Protein AF-A0A4Y2VQ48-F1 (afdb_monomer)

Foldseek 3Di:
DPPPPVVPCPVVNVVVVCVVCVCVVPVVPPPVDPPPDPVVVVLVVVCVVCVVVVDHDDSVNVVVVCVVPVPDQDPVNVVVVVVVVVVVVVVVVVVVVVVVVVVVVVVVVVVVVVVVD

Mean predicted aligned error: 17.74 Å

Radius of gyration: 24.64 Å; Cα contacts (8 Å, |Δi|>4): 18; chains: 1; bounding box: 79×26×40 Å

Seco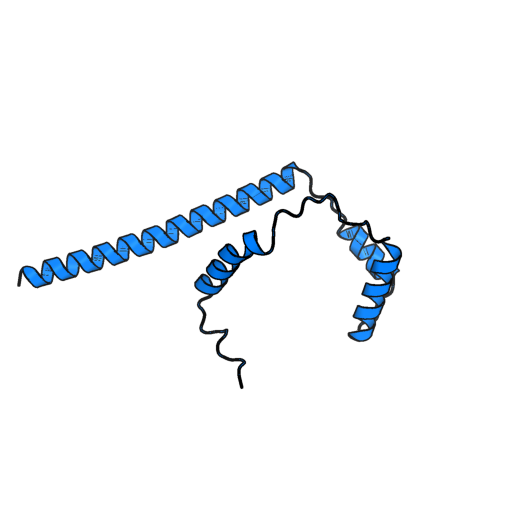ndary structure (DSSP, 8-state):
--TTSSSSS-HHHHHHHHHHHHHHHS----STT-----HHHHHHHHHHHHHHTT----HHHHHHHHHHT-----HHHHHHHHHHHHHHHHHHHHHHHHHHHHHHHHHHHHHHHHTT-

pLDDT: mean 71.17, std 13.52, range [42.19, 92.75]

Sequence (117 aa):
MIENTREGVTKRTLTSVWKKLWPDRVVERDSEGFETVPVEPAVNEIVSLVKIGGLEVDSNDIDELVEEHSQELSTEELAELHCASQQEVVEESLSEKDEEVTAKQQSSDAIREMLKA

Solvent-accessible surface area (backbone atoms only — not comparable to full-atom values): 7069 Å² total; per-residue (Å²): 143,78,88,74,67,75,79,76,51,50,68,66,56,53,51,52,52,47,65,64,46,41,60,76,73,51,54,84,69,68,72,86,71,72,73,79,70,61,66,66,64,54,47,54,50,49,35,50,53,40,44,73,72,73,42,93,64,52,64,65,61,50,52,52,52,49,62,76,64,57,73,75,76,47,75,64,59,52,48,49,52,53,49,52,53,52,50,53,55,50,53,52,54,50,53,56,50,52,54,52,52,53,56,51,50,56,53,52,52,53,54,56,54,63,71,73,105

Structure (mmCIF, N/CA/C/O backbone):
data_AF-A0A4Y2VQ48-F1
#
_entry.id   AF-A0A4Y2VQ48-F1
#
loop_
_atom_site.group_PDB
_atom_site.id
_atom_site.type_symbol
_atom_site.label_atom_id
_atom_site.label_alt_id
_atom_site.label_comp_id
_atom_site.label_asym_id
_atom_site.label_entity_id
_atom_site.label_seq_id
_atom_site.pdbx_PDB_ins_code
_atom_site.Cartn_x
_atom_site.Cartn_y
_atom_site.Cartn_z
_atom_site.occupancy
_atom_site.B_iso_or_equiv
_atom_site.auth_seq_id
_atom_site.auth_comp_id
_atom_site.auth_asym_id
_atom_site.auth_atom_id
_atom_site.pdbx_PDB_model_num
ATOM 1 N N . MET A 1 1 ? -18.091 -15.753 -22.713 1.00 43.59 1 MET A N 1
ATOM 2 C CA . MET A 1 1 ? -19.139 -14.814 -22.254 1.00 43.59 1 MET A CA 1
ATOM 3 C C . MET A 1 1 ? -19.478 -15.135 -20.795 1.00 43.59 1 MET A C 1
ATOM 5 O O . MET A 1 1 ? -20.541 -15.662 -20.516 1.00 43.59 1 MET A O 1
ATOM 9 N N . ILE A 1 2 ? -18.515 -14.929 -19.887 1.00 47.03 2 ILE A N 1
ATOM 10 C CA . ILE A 1 2 ? -18.624 -15.220 -18.435 1.00 47.03 2 ILE A CA 1
ATOM 11 C C . ILE A 1 2 ? -18.406 -13.921 -17.618 1.00 47.03 2 ILE A C 1
ATOM 13 O O . ILE A 1 2 ? -18.458 -13.902 -16.396 1.00 47.03 2 ILE A O 1
ATOM 17 N N . GLU A 1 3 ? -18.204 -12.793 -18.298 1.00 42.19 3 GLU A N 1
ATOM 18 C CA . GLU A 1 3 ? -17.699 -11.537 -17.732 1.00 42.19 3 GLU A CA 1
ATOM 19 C C . GLU A 1 3 ? -18.807 -10.590 -17.239 1.00 42.19 3 GLU A C 1
ATOM 21 O O . GLU A 1 3 ? -18.619 -9.386 -17.164 1.00 42.19 3 GLU A O 1
ATOM 26 N N . ASN A 1 4 ? -19.994 -11.110 -16.923 1.00 44.69 4 ASN A N 1
ATOM 27 C CA . ASN A 1 4 ? -21.148 -10.288 -16.539 1.00 44.69 4 ASN A CA 1
ATOM 28 C C . ASN A 1 4 ? -21.949 -10.825 -15.341 1.00 44.69 4 ASN A C 1
ATOM 30 O O . ASN A 1 4 ? -23.062 -10.373 -15.092 1.00 44.69 4 ASN A O 1
ATOM 34 N N . THR A 1 5 ? -21.387 -11.736 -14.541 1.00 49.78 5 THR A N 1
ATOM 35 C CA . THR A 1 5 ? -21.998 -12.162 -13.263 1.00 49.78 5 THR A CA 1
ATOM 36 C C . THR A 1 5 ? -21.341 -11.548 -12.023 1.00 49.78 5 THR A C 1
ATOM 38 O O . THR A 1 5 ? -21.851 -11.724 -10.920 1.00 49.78 5 THR A O 1
ATOM 41 N N . ARG A 1 6 ? -20.256 -10.770 -12.174 1.00 49.66 6 ARG A N 1
ATOM 42 C CA . ARG A 1 6 ? -19.582 -10.089 -11.049 1.00 49.66 6 ARG A CA 1
ATOM 43 C C . ARG A 1 6 ? -20.218 -8.744 -10.669 1.00 49.66 6 ARG A C 1
ATOM 45 O O . ARG A 1 6 ? -19.990 -8.267 -9.565 1.00 49.66 6 ARG A O 1
ATOM 52 N N . GLU A 1 7 ? -21.043 -8.164 -11.536 1.00 49.12 7 GLU A N 1
ATOM 53 C CA . GLU A 1 7 ? -21.652 -6.843 -11.310 1.00 49.12 7 GLU A CA 1
ATOM 54 C C . GLU A 1 7 ? -23.015 -6.908 -10.591 1.00 49.12 7 GLU A C 1
ATOM 56 O O . GLU A 1 7 ? -23.478 -5.917 -10.038 1.00 49.12 7 GLU A O 1
ATOM 61 N N . GLY A 1 8 ? -23.634 -8.096 -10.526 1.00 50.88 8 GLY A N 1
ATOM 62 C CA . GLY A 1 8 ? -24.876 -8.337 -9.776 1.00 50.88 8 GLY A CA 1
ATOM 63 C C . GLY A 1 8 ? -24.667 -8.734 -8.311 1.00 50.88 8 GLY A C 1
ATOM 64 O O . GLY A 1 8 ? -25.627 -8.813 -7.548 1.00 50.88 8 GLY A O 1
ATOM 65 N N . VAL A 1 9 ? -23.422 -8.989 -7.902 1.00 55.19 9 VAL A N 1
ATOM 66 C CA . VAL A 1 9 ? -23.088 -9.163 -6.489 1.00 55.19 9 VAL A CA 1
ATOM 67 C C . VAL A 1 9 ? -23.021 -7.761 -5.900 1.00 55.19 9 VAL A C 1
ATOM 69 O O . VAL A 1 9 ? -22.079 -7.019 -6.170 1.00 55.19 9 VAL A O 1
ATOM 72 N N . THR A 1 10 ? -24.049 -7.373 -5.142 1.00 67.75 10 THR A N 1
ATOM 73 C CA . THR A 1 10 ? -24.109 -6.081 -4.446 1.00 67.75 10 THR A CA 1
ATOM 74 C C . THR A 1 10 ? -22.762 -5.811 -3.780 1.00 67.75 10 THR A C 1
ATOM 76 O O . THR A 1 10 ? -22.221 -6.711 -3.137 1.00 67.75 10 THR A O 1
ATOM 79 N N . LYS A 1 11 ? -22.217 -4.589 -3.903 1.00 66.19 11 LYS A N 1
ATOM 80 C CA . LYS A 1 11 ? -20.931 -4.205 -3.282 1.00 66.19 11 LYS A CA 1
ATOM 81 C C . LYS A 1 11 ? -20.838 -4.686 -1.830 1.00 66.19 11 LYS A C 1
ATOM 83 O O . LYS A 1 11 ? -19.833 -5.268 -1.456 1.00 66.19 11 LYS A O 1
ATOM 88 N N . ARG A 1 12 ? -21.949 -4.585 -1.090 1.00 62.69 12 ARG A N 1
ATOM 89 C CA . ARG A 1 12 ? -22.152 -5.153 0.250 1.00 62.69 12 ARG A CA 1
ATOM 90 C C . ARG A 1 12 ? -21.732 -6.624 0.361 1.00 62.69 12 ARG A C 1
ATOM 92 O O . ARG A 1 12 ? -20.905 -6.954 1.191 1.00 62.69 12 ARG A O 1
ATOM 99 N N . THR A 1 13 ? -22.236 -7.507 -0.499 1.00 72.81 13 THR A N 1
ATOM 100 C CA . THR A 1 13 ? -21.908 -8.941 -0.492 1.00 72.81 13 THR A CA 1
ATOM 101 C C . THR A 1 13 ? -20.445 -9.200 -0.843 1.00 72.81 13 THR A C 1
ATOM 103 O O . THR A 1 13 ? -19.823 -10.070 -0.240 1.00 72.81 13 THR A O 1
ATOM 106 N N . LEU A 1 14 ? -19.875 -8.434 -1.779 1.00 73.81 14 LEU A N 1
ATOM 107 C CA . LEU A 1 14 ? -18.442 -8.492 -2.085 1.00 73.81 14 LEU A CA 1
ATOM 108 C C . LEU A 1 14 ? -17.603 -8.086 -0.866 1.00 73.81 14 LEU A C 1
ATOM 110 O O . LEU A 1 14 ? -16.687 -8.823 -0.506 1.00 73.81 14 LEU A O 1
ATOM 114 N N . THR A 1 15 ? -17.969 -6.998 -0.184 1.00 67.75 15 THR A N 1
ATOM 115 C CA . THR A 1 15 ? -17.332 -6.542 1.058 1.00 67.75 15 THR A CA 1
ATOM 116 C C . THR A 1 15 ? -17.475 -7.576 2.176 1.00 67.75 15 THR A C 1
ATOM 118 O O . THR A 1 15 ? -16.489 -7.896 2.831 1.00 67.75 15 THR A O 1
ATOM 121 N N . SER A 1 16 ?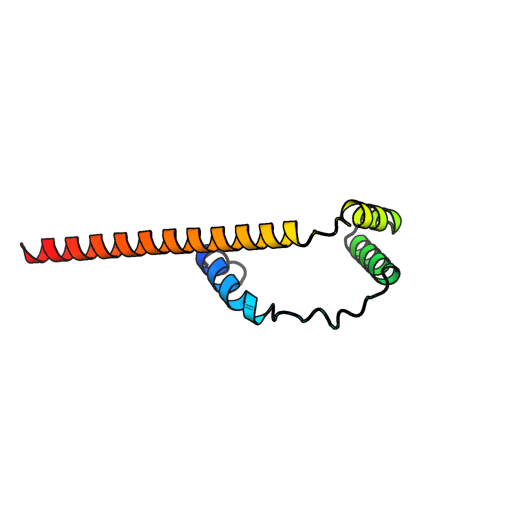 -18.651 -8.183 2.364 1.00 66.12 16 SER A N 1
ATOM 122 C CA . SER A 1 16 ? -18.867 -9.217 3.387 1.00 66.12 16 SER A CA 1
ATOM 123 C C . SER A 1 16 ? -18.067 -10.495 3.113 1.00 66.12 16 SER A C 1
ATOM 125 O O . SER A 1 16 ? -17.519 -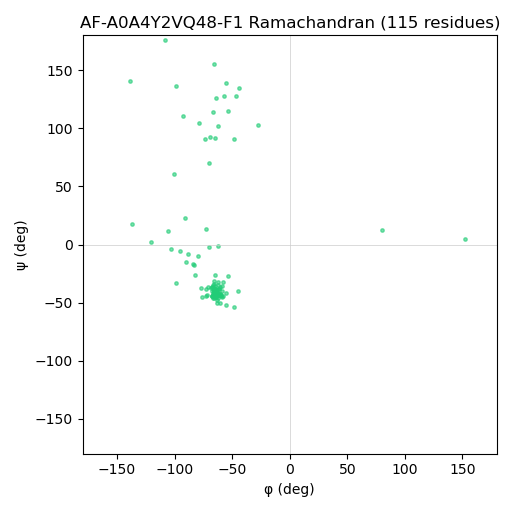11.096 4.037 1.00 66.12 16 SER A O 1
ATOM 127 N N . VAL A 1 17 ? -17.985 -10.924 1.849 1.00 79.06 17 VAL A N 1
ATOM 128 C CA . VAL A 1 17 ? -17.183 -12.089 1.444 1.00 79.06 17 VAL A CA 1
ATOM 129 C C . VAL A 1 17 ? -15.697 -11.804 1.641 1.00 79.06 17 VAL A C 1
ATOM 131 O O . VAL A 1 17 ? -14.983 -12.657 2.165 1.00 79.06 17 VAL A O 1
ATOM 134 N N . TRP A 1 18 ? -15.241 -10.599 1.295 1.00 70.75 18 TRP A N 1
ATOM 135 C CA . TRP A 1 18 ? -13.870 -10.162 1.549 1.00 70.75 18 TRP A CA 1
ATOM 136 C C . TRP A 1 18 ? -13.554 -10.104 3.044 1.00 70.75 18 TRP A C 1
ATOM 138 O O . TRP A 1 18 ? -12.576 -10.716 3.452 1.00 70.75 18 TRP A O 1
ATOM 148 N N . LYS A 1 19 ? -14.409 -9.498 3.880 1.00 66.25 19 LYS A N 1
ATOM 149 C CA . LYS A 1 19 ? -14.248 -9.463 5.348 1.00 66.25 19 LYS A CA 1
ATOM 150 C C . LYS A 1 19 ? -14.183 -10.865 5.975 1.00 66.25 19 LYS A C 1
ATOM 152 O O . LYS A 1 19 ? -13.477 -11.055 6.956 1.00 66.25 19 LYS A O 1
ATOM 157 N N . LYS A 1 20 ? -14.874 -11.859 5.402 1.00 73.94 20 LYS A N 1
ATOM 158 C CA . LYS A 1 20 ? -14.806 -13.267 5.844 1.00 73.94 20 LYS A CA 1
ATOM 159 C C . LYS A 1 20 ? -13.549 -14.000 5.390 1.00 73.94 20 LYS A C 1
ATOM 161 O O . LYS A 1 20 ? -13.049 -14.846 6.119 1.00 73.94 20 LYS A O 1
ATOM 166 N N . LEU A 1 21 ? -13.084 -13.717 4.178 1.00 63.19 21 LEU A N 1
ATOM 167 C CA . LEU A 1 21 ? -11.895 -14.348 3.604 1.00 63.19 21 LEU A CA 1
ATOM 168 C C . LEU A 1 21 ? -10.598 -13.671 4.061 1.00 63.19 21 LEU A C 1
ATOM 170 O O . LEU A 1 21 ? -9.535 -14.265 3.916 1.00 63.19 21 LEU A O 1
ATOM 174 N N . TRP A 1 22 ? -10.673 -12.445 4.588 1.00 62.56 22 TRP A N 1
ATOM 175 C CA . TRP A 1 22 ? -9.511 -11.662 4.998 1.00 62.56 22 TRP A CA 1
ATOM 176 C C . TRP A 1 22 ? -8.718 -12.324 6.131 1.00 62.56 22 TRP A C 1
ATOM 178 O O . TRP A 1 22 ? -7.536 -12.544 5.909 1.00 62.56 22 TRP A O 1
ATOM 188 N N . PRO A 1 23 ? -9.310 -12.768 7.261 1.00 61.62 23 PRO A N 1
ATOM 189 C CA . PRO A 1 23 ? -8.560 -13.470 8.312 1.00 61.62 23 PRO A CA 1
ATOM 190 C C . PRO A 1 23 ? -7.994 -14.825 7.855 1.00 61.62 23 PRO A C 1
ATOM 192 O O . PRO A 1 23 ? -7.002 -15.300 8.387 1.00 61.62 23 PRO A O 1
ATOM 195 N N . ASP A 1 24 ? -8.634 -15.449 6.862 1.00 61.50 24 ASP A N 1
ATOM 196 C CA . ASP A 1 24 ? -8.274 -16.774 6.338 1.00 61.50 24 ASP A CA 1
ATOM 197 C C . ASP A 1 24 ? -7.113 -16.697 5.320 1.00 61.50 24 ASP A C 1
ATOM 199 O O . ASP A 1 24 ? -6.359 -17.649 5.131 1.00 61.50 24 ASP A O 1
ATOM 203 N N . ARG A 1 25 ? -6.956 -15.546 4.644 1.00 56.69 25 ARG A N 1
ATOM 204 C CA . ARG A 1 25 ? -5.863 -15.263 3.690 1.00 56.69 25 ARG A CA 1
ATOM 205 C C . ARG A 1 25 ? -4.730 -14.447 4.298 1.00 56.69 25 ARG A C 1
ATOM 207 O O . ARG A 1 25 ? -3.578 -14.622 3.909 1.00 56.69 25 ARG A O 1
ATOM 214 N N . VAL A 1 26 ? -5.077 -13.566 5.225 1.00 50.91 26 VAL A N 1
ATOM 215 C CA . VAL A 1 26 ? -4.190 -12.812 6.104 1.00 50.91 26 VAL A CA 1
ATOM 216 C C . VAL A 1 26 ? -4.218 -13.524 7.448 1.00 50.91 26 VAL A C 1
ATOM 218 O O . VAL A 1 26 ? -4.609 -12.962 8.467 1.00 50.91 26 VAL A O 1
ATOM 221 N N . VAL A 1 27 ? -3.805 -14.797 7.446 1.00 49.62 27 VAL A N 1
ATOM 222 C CA . VAL A 1 27 ? -3.145 -15.329 8.639 1.00 49.62 27 VAL A CA 1
ATOM 223 C C . VAL A 1 27 ? -2.134 -14.264 9.027 1.00 49.62 27 VAL A C 1
ATOM 225 O O . VAL A 1 27 ? -1.410 -13.781 8.149 1.00 49.62 27 VAL A O 1
ATOM 228 N N . GLU A 1 28 ? -2.191 -13.846 10.290 1.00 50.59 28 GLU A N 1
ATOM 229 C CA . GLU A 1 28 ? -1.189 -13.021 10.949 1.00 50.59 28 GLU A CA 1
ATOM 230 C C . GLU A 1 28 ? 0.146 -13.681 10.644 1.00 50.59 28 GLU A C 1
ATOM 232 O O . GLU A 1 28 ? 0.527 -14.660 11.272 1.00 50.59 28 GLU A O 1
ATOM 237 N N . ARG A 1 29 ? 0.761 -13.249 9.543 1.00 51.97 29 ARG A N 1
ATOM 238 C CA . ARG A 1 29 ? 2.056 -13.721 9.121 1.00 51.97 29 ARG A CA 1
ATOM 23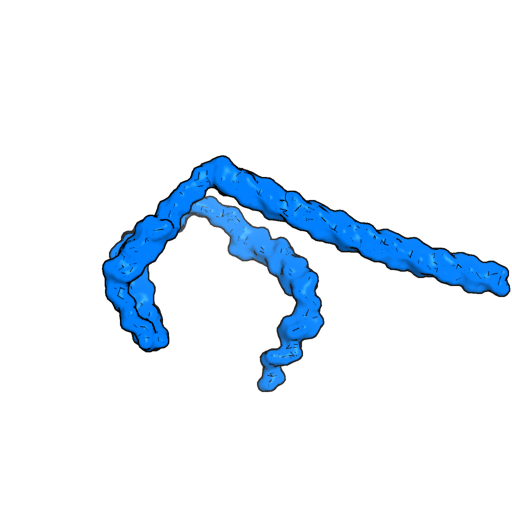9 C C . ARG A 1 29 ? 2.964 -13.047 10.114 1.00 51.97 29 ARG A C 1
ATOM 241 O O . ARG A 1 29 ? 3.341 -11.893 9.921 1.00 51.97 29 ARG A O 1
ATOM 248 N N . ASP A 1 30 ? 3.199 -13.759 11.203 1.00 50.50 30 ASP A N 1
ATOM 249 C CA . ASP A 1 30 ? 4.389 -13.698 12.011 1.00 50.50 30 ASP A CA 1
ATOM 250 C C . ASP A 1 30 ? 5.514 -13.259 11.076 1.00 50.50 30 ASP A C 1
ATOM 252 O O . ASP A 1 30 ? 5.964 -13.985 10.191 1.00 50.50 30 ASP A O 1
ATOM 256 N N . SER A 1 31 ? 5.878 -11.980 11.182 1.00 55.56 31 SER A N 1
ATOM 257 C CA . SER A 1 31 ? 6.850 -11.321 10.307 1.00 55.56 31 SER A CA 1
ATOM 258 C C . SER A 1 31 ? 8.246 -11.951 10.421 1.00 55.56 31 SER A C 1
ATOM 260 O O . SER A 1 31 ? 9.180 -11.559 9.725 1.00 55.56 31 SER A O 1
ATOM 262 N N . GLU A 1 32 ? 8.373 -12.954 11.284 1.00 50.88 32 GLU A N 1
ATOM 263 C CA . GLU A 1 32 ? 9.485 -13.861 11.489 1.00 50.88 32 GLU A CA 1
ATOM 264 C C . GLU A 1 32 ? 9.629 -14.827 10.300 1.00 50.88 32 GLU A C 1
ATOM 266 O O . GLU A 1 32 ? 9.336 -16.018 10.367 1.00 50.88 32 GLU A O 1
ATOM 271 N N . GLY A 1 33 ? 10.058 -14.288 9.159 1.00 49.66 33 GLY A N 1
ATOM 272 C CA . GLY A 1 33 ? 10.287 -15.084 7.953 1.00 49.66 33 GLY A CA 1
ATOM 273 C C . GLY A 1 33 ? 10.136 -14.342 6.633 1.00 49.66 33 GLY A C 1
ATOM 274 O O . GLY A 1 33 ? 10.239 -14.972 5.580 1.00 49.66 33 GLY A O 1
ATOM 275 N N . PHE A 1 34 ? 9.909 -13.024 6.642 1.00 52.53 34 PHE A N 1
ATOM 276 C CA . PHE A 1 34 ? 10.187 -12.241 5.443 1.00 52.53 34 PHE A CA 1
ATOM 277 C C . PHE A 1 34 ? 11.696 -12.212 5.250 1.00 52.53 34 PHE A C 1
ATOM 279 O O . PHE A 1 34 ? 12.404 -11.391 5.825 1.00 52.53 34 PHE A O 1
ATOM 286 N N . GLU A 1 35 ? 12.189 -13.170 4.471 1.00 59.75 35 GLU A N 1
ATOM 287 C CA . GLU A 1 35 ? 13.537 -13.113 3.946 1.00 59.75 35 GLU A CA 1
ATOM 288 C C . GLU A 1 35 ? 13.670 -11.767 3.235 1.00 59.75 35 GLU A C 1
ATOM 290 O O . GLU A 1 35 ? 12.922 -11.473 2.299 1.00 59.75 35 GLU A O 1
ATOM 295 N N . THR A 1 36 ? 14.542 -10.905 3.763 1.00 57.44 36 THR A N 1
ATOM 296 C CA . THR A 1 36 ? 14.814 -9.598 3.180 1.00 57.44 36 THR A CA 1
ATOM 297 C C . THR A 1 36 ? 15.459 -9.859 1.832 1.00 57.44 36 THR A C 1
ATOM 299 O O . THR A 1 36 ? 16.672 -10.066 1.741 1.00 57.44 36 THR A O 1
ATOM 302 N N . VAL A 1 37 ? 14.638 -9.930 0.786 1.00 61.16 37 VAL A N 1
ATOM 303 C CA . VAL A 1 37 ? 15.141 -9.940 -0.580 1.00 61.16 37 VAL A CA 1
ATOM 304 C C . VAL A 1 37 ? 15.962 -8.659 -0.721 1.00 61.16 37 VAL A C 1
ATOM 306 O O . VAL A 1 37 ? 15.471 -7.590 -0.347 1.00 61.16 37 VAL A O 1
ATOM 309 N N . PRO A 1 38 ? 17.219 -8.744 -1.183 1.00 65.75 38 PRO A N 1
ATOM 310 C CA . PRO A 1 38 ? 18.027 -7.554 -1.372 1.00 65.75 38 PRO A CA 1
ATOM 311 C C . PRO A 1 38 ? 17.281 -6.565 -2.282 1.00 65.75 38 PRO A C 1
ATOM 313 O O . PRO A 1 38 ? 16.639 -6.969 -3.251 1.00 65.75 38 PRO A O 1
ATOM 316 N N . VAL A 1 39 ? 17.339 -5.275 -1.953 1.00 65.31 39 VAL A N 1
ATOM 317 C CA . VAL A 1 39 ? 16.570 -4.230 -2.654 1.00 65.31 39 VAL A CA 1
ATOM 318 C C . VAL A 1 39 ? 16.943 -4.163 -4.142 1.00 65.31 39 VAL A C 1
ATOM 320 O O . VAL A 1 39 ? 16.068 -4.040 -4.994 1.00 65.31 39 VAL A O 1
ATOM 323 N N . GLU A 1 40 ? 18.222 -4.366 -4.475 1.00 74.38 40 GLU A N 1
ATOM 324 C CA . GLU A 1 40 ? 18.728 -4.360 -5.858 1.00 74.38 40 GLU A CA 1
ATOM 325 C C . GLU A 1 40 ? 18.003 -5.343 -6.813 1.00 74.38 40 GLU A C 1
ATOM 327 O O . GLU A 1 40 ? 17.551 -4.907 -7.876 1.00 74.38 40 GLU A O 1
ATOM 332 N N . PRO A 1 41 ? 17.851 -6.651 -6.498 1.00 80.25 41 PRO A N 1
ATOM 333 C CA . PRO A 1 41 ? 17.090 -7.575 -7.335 1.00 80.25 41 PRO A CA 1
ATOM 334 C C . PRO A 1 41 ? 15.631 -7.154 -7.535 1.00 80.25 41 PRO A C 1
ATOM 336 O O . PRO A 1 41 ? 15.130 -7.248 -8.655 1.00 80.25 41 PRO A O 1
ATOM 339 N N . ALA A 1 42 ? 14.972 -6.638 -6.494 1.00 81.81 42 ALA A N 1
ATOM 340 C CA . ALA A 1 42 ? 13.582 -6.195 -6.587 1.00 81.81 42 ALA A CA 1
ATOM 341 C C . ALA A 1 42 ? 13.427 -4.986 -7.527 1.00 81.81 42 ALA A C 1
ATOM 343 O O . ALA A 1 42 ? 12.551 -4.990 -8.393 1.00 81.81 42 ALA A O 1
ATOM 344 N N . VAL A 1 43 ? 14.316 -3.992 -7.425 1.00 85.19 43 VAL A N 1
ATOM 345 C CA . VAL A 1 43 ? 14.322 -2.818 -8.316 1.00 85.19 43 VAL A CA 1
ATOM 346 C C . VAL A 1 43 ? 14.517 -3.244 -9.773 1.00 85.19 43 VAL A C 1
ATOM 348 O O . VAL A 1 43 ? 13.778 -2.806 -10.656 1.00 85.19 43 VAL A O 1
ATOM 351 N N . ASN A 1 44 ? 15.449 -4.160 -10.047 1.00 86.00 44 ASN A N 1
ATOM 352 C CA . ASN A 1 44 ? 15.696 -4.633 -11.410 1.00 86.00 44 ASN A CA 1
ATOM 353 C C . ASN A 1 44 ? 14.520 -5.445 -11.996 1.00 86.00 44 ASN A C 1
ATOM 355 O O . ASN A 1 44 ? 14.216 -5.338 -13.191 1.00 86.00 44 ASN A O 1
ATOM 359 N N . GLU A 1 45 ? 13.837 -6.243 -11.172 1.00 88.31 45 GLU A N 1
ATOM 360 C CA . GLU A 1 45 ? 12.612 -6.945 -11.573 1.00 88.31 45 GLU A CA 1
ATOM 361 C C . GLU A 1 45 ? 11.482 -5.963 -11.902 1.00 88.31 45 GLU A C 1
ATOM 363 O O . GLU A 1 45 ? 10.853 -6.089 -12.956 1.00 88.31 45 GLU A O 1
ATOM 368 N N . ILE A 1 46 ? 11.273 -4.944 -11.063 1.00 87.06 46 ILE A N 1
ATOM 369 C CA . ILE A 1 46 ? 10.269 -3.893 -11.284 1.00 87.06 46 ILE A CA 1
ATOM 370 C C . ILE A 1 46 ? 10.558 -3.145 -12.589 1.00 87.06 46 ILE A C 1
ATOM 372 O O . ILE A 1 46 ? 9.679 -3.057 -13.447 1.00 87.06 46 ILE A O 1
ATOM 376 N N . VAL A 1 47 ? 11.798 -2.691 -12.795 1.00 89.12 47 VAL A N 1
ATOM 377 C CA . VAL A 1 47 ? 12.224 -2.030 -14.041 1.00 89.12 47 VAL A CA 1
ATOM 378 C C . VAL A 1 47 ? 11.946 -2.919 -15.259 1.00 89.12 47 VAL A C 1
ATOM 380 O O . VAL A 1 47 ? 11.457 -2.445 -16.286 1.00 89.12 47 VAL A O 1
ATOM 383 N N . SER A 1 48 ? 12.211 -4.224 -15.157 1.00 89.81 48 SER A N 1
ATOM 384 C CA . SER A 1 48 ? 11.949 -5.175 -16.245 1.00 89.81 48 SER A CA 1
ATOM 385 C C . SER A 1 48 ? 10.453 -5.327 -16.538 1.00 89.81 48 SER A C 1
ATOM 387 O O . SER A 1 48 ? 10.052 -5.329 -17.703 1.00 89.81 48 SER A O 1
ATOM 389 N N . LEU A 1 49 ? 9.615 -5.414 -15.503 1.00 91.56 49 LEU A N 1
ATOM 390 C CA . LEU A 1 49 ? 8.159 -5.512 -15.636 1.00 91.56 49 LEU A CA 1
ATOM 391 C C . LEU A 1 49 ? 7.552 -4.251 -16.260 1.00 91.56 49 LEU A C 1
ATOM 393 O O . LEU A 1 49 ? 6.711 -4.348 -17.156 1.00 91.56 49 LEU A O 1
ATOM 397 N N . VAL A 1 50 ? 8.011 -3.076 -15.831 1.00 88.31 50 VAL A N 1
ATOM 398 C CA . VAL A 1 50 ? 7.557 -1.782 -16.355 1.00 88.31 50 VAL A CA 1
ATOM 399 C C . VAL A 1 50 ? 7.914 -1.639 -17.840 1.00 88.31 50 VAL A C 1
ATOM 401 O O . VAL A 1 50 ? 7.057 -1.271 -18.649 1.00 88.31 50 VAL A O 1
ATOM 404 N N . LYS A 1 51 ? 9.125 -2.063 -18.226 1.00 89.88 51 LYS A N 1
ATOM 405 C CA . LYS A 1 51 ? 9.567 -2.111 -19.631 1.00 89.88 51 LYS A CA 1
ATOM 406 C C . LYS A 1 51 ? 8.745 -3.073 -20.484 1.00 89.88 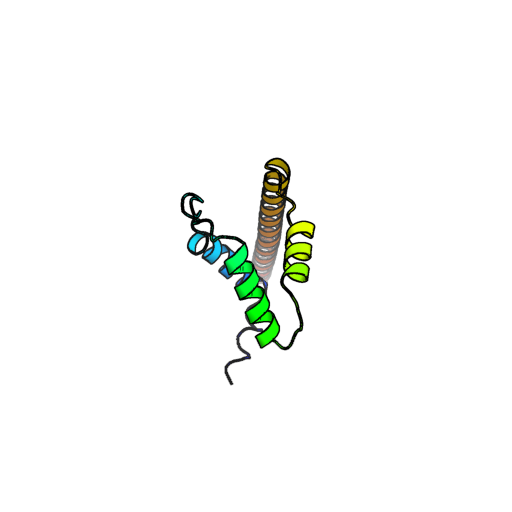51 LYS A C 1
ATOM 408 O O . LYS A 1 51 ? 8.416 -2.746 -21.622 1.00 89.88 51 LYS A O 1
ATOM 413 N N . ILE A 1 52 ? 8.364 -4.236 -19.947 1.00 92.75 52 ILE A N 1
ATOM 414 C CA . ILE A 1 52 ? 7.446 -5.168 -20.629 1.00 92.75 52 ILE A CA 1
ATOM 415 C C . ILE A 1 52 ? 6.073 -4.514 -20.852 1.00 92.75 52 ILE A C 1
ATOM 417 O O . ILE A 1 52 ? 5.448 -4.732 -21.890 1.00 92.75 52 ILE A O 1
ATOM 421 N N . GLY A 1 53 ? 5.629 -3.677 -19.911 1.00 90.94 53 GLY A N 1
ATOM 422 C CA . GLY A 1 53 ? 4.424 -2.853 -20.029 1.00 90.94 53 GLY A CA 1
ATOM 423 C C . GLY A 1 53 ? 4.524 -1.696 -21.032 1.00 90.94 53 GLY A C 1
ATOM 424 O O . GLY A 1 53 ? 3.532 -1.000 -21.240 1.00 90.94 53 GLY A O 1
ATOM 425 N N . GLY A 1 54 ? 5.682 -1.492 -21.670 1.00 88.75 54 GLY A N 1
ATOM 426 C CA . GLY A 1 54 ? 5.909 -0.437 -22.660 1.00 88.75 54 GLY A CA 1
ATOM 427 C C . GLY A 1 54 ? 6.183 0.944 -22.065 1.00 88.75 54 GLY A C 1
ATOM 428 O O . GLY A 1 54 ? 6.140 1.929 -22.800 1.00 88.75 54 GLY A O 1
ATOM 429 N N . LEU A 1 55 ? 6.450 1.026 -20.759 1.00 88.50 55 LEU A N 1
ATOM 430 C CA . LEU A 1 55 ? 6.848 2.259 -20.090 1.00 88.50 55 LEU A CA 1
ATOM 431 C C . LEU A 1 55 ? 8.373 2.286 -19.923 1.00 88.50 55 LEU A C 1
ATOM 433 O O . LEU A 1 55 ? 8.994 1.284 -19.567 1.00 88.50 55 LEU A O 1
ATOM 437 N N . GLU A 1 56 ? 8.978 3.436 -20.208 1.00 88.25 56 GLU A N 1
ATOM 438 C CA . GLU A 1 56 ? 10.413 3.648 -20.043 1.00 88.25 56 GLU A CA 1
ATOM 439 C C . GLU A 1 56 ? 10.674 4.235 -18.657 1.00 88.25 56 GLU A C 1
ATOM 441 O O . GLU A 1 56 ? 10.267 5.354 -18.366 1.00 88.25 56 GLU A O 1
ATOM 446 N N . VAL A 1 57 ? 11.286 3.415 -17.805 1.00 89.12 57 VAL A N 1
ATOM 447 C CA . VAL A 1 57 ? 11.665 3.702 -16.419 1.00 89.12 57 VAL A CA 1
ATOM 448 C C . VAL A 1 57 ? 13.046 3.096 -16.201 1.00 89.12 57 VAL A C 1
ATOM 450 O O . VAL A 1 57 ? 13.342 1.999 -16.708 1.00 89.12 57 VAL A O 1
ATOM 453 N N . ASP A 1 58 ? 13.896 3.800 -15.470 1.00 90.44 58 ASP A N 1
ATOM 454 C CA . ASP A 1 58 ? 15.191 3.311 -15.024 1.00 90.44 58 ASP A CA 1
ATOM 455 C C . ASP A 1 58 ? 15.212 3.020 -13.514 1.00 90.44 58 ASP A C 1
ATOM 457 O O . ASP A 1 58 ? 14.218 3.165 -12.806 1.00 90.44 58 ASP A O 1
ATOM 461 N N . SER A 1 59 ? 16.334 2.489 -13.029 1.00 89.00 59 SER A N 1
ATOM 462 C CA . SER A 1 59 ? 16.479 2.141 -11.612 1.00 89.00 59 SER A CA 1
ATOM 463 C C . SER A 1 59 ? 16.447 3.368 -10.702 1.00 89.00 59 SER A C 1
ATOM 465 O O . SER A 1 59 ? 15.952 3.259 -9.590 1.00 89.00 59 SER A O 1
ATOM 467 N N . ASN A 1 60 ? 16.919 4.524 -11.177 1.00 90.12 60 ASN A N 1
ATOM 468 C CA . ASN A 1 60 ? 16.934 5.759 -10.401 1.00 90.12 60 ASN A CA 1
ATOM 469 C C . ASN A 1 60 ? 15.513 6.310 -10.210 1.00 90.12 60 ASN A C 1
ATOM 471 O O . ASN A 1 60 ? 15.206 6.800 -9.131 1.00 90.12 60 ASN A O 1
ATOM 475 N N . ASP A 1 61 ? 14.642 6.178 -11.215 1.00 88.88 61 ASP A N 1
ATOM 476 C CA . ASP A 1 61 ? 13.219 6.530 -11.087 1.00 88.88 61 ASP A CA 1
ATOM 477 C C . ASP A 1 61 ? 12.517 5.680 -10.010 1.00 88.88 61 ASP A C 1
ATOM 479 O O . ASP A 1 61 ? 11.660 6.163 -9.270 1.00 88.88 61 ASP A O 1
ATOM 483 N N . ILE A 1 62 ? 12.872 4.391 -9.920 1.00 87.69 62 ILE A N 1
ATOM 484 C CA . ILE A 1 62 ? 12.341 3.494 -8.888 1.00 87.69 62 ILE A CA 1
ATOM 485 C C . ILE A 1 62 ? 12.935 3.832 -7.522 1.00 87.69 62 ILE A C 1
ATOM 487 O O . ILE A 1 62 ? 12.184 3.885 -6.554 1.00 87.69 62 ILE A O 1
ATOM 491 N N . ASP A 1 63 ? 14.240 4.085 -7.436 1.00 86.12 63 ASP A N 1
ATOM 492 C CA . ASP A 1 63 ? 14.892 4.469 -6.183 1.00 86.12 63 ASP A CA 1
ATOM 493 C C . ASP A 1 63 ? 14.301 5.779 -5.633 1.00 86.12 63 ASP A C 1
ATOM 495 O O . ASP A 1 63 ? 13.982 5.851 -4.450 1.00 86.12 63 ASP A O 1
ATOM 499 N N . GLU A 1 64 ? 14.055 6.783 -6.483 1.00 87.56 64 GLU A N 1
ATOM 500 C CA . GLU A 1 64 ? 13.387 8.034 -6.091 1.0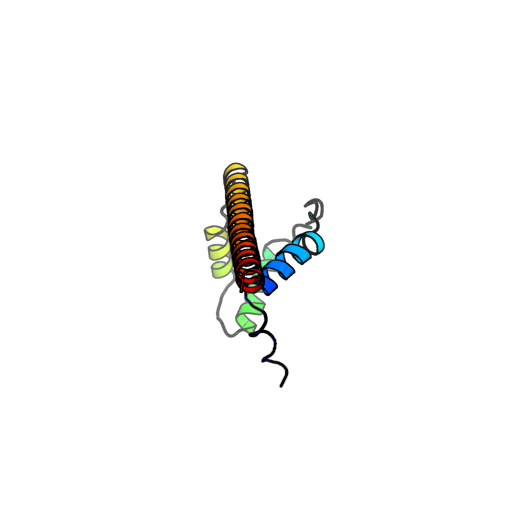0 87.56 64 GLU A CA 1
ATOM 501 C C . GLU A 1 64 ? 11.968 7.782 -5.560 1.00 87.56 64 GLU A C 1
ATOM 503 O O . GLU A 1 64 ? 11.601 8.317 -4.514 1.00 87.56 64 GLU A O 1
ATOM 508 N N . LEU A 1 65 ? 11.196 6.915 -6.225 1.00 86.06 65 LEU A N 1
ATOM 509 C CA . LEU A 1 65 ? 9.853 6.527 -5.785 1.00 86.06 65 LEU A CA 1
ATOM 510 C C . LEU A 1 65 ? 9.873 5.794 -4.435 1.00 86.06 65 LEU A C 1
ATOM 512 O O . LEU A 1 65 ? 9.004 6.021 -3.588 1.00 86.06 65 LEU A O 1
ATOM 516 N N . VAL A 1 66 ? 10.835 4.887 -4.243 1.00 82.81 66 VAL A N 1
ATOM 517 C CA . VAL A 1 66 ? 10.997 4.155 -2.983 1.00 82.81 66 VAL A CA 1
ATOM 518 C C . VAL A 1 66 ? 11.359 5.123 -1.866 1.00 82.81 66 VAL A C 1
ATOM 520 O O . VAL A 1 66 ? 10.740 5.058 -0.808 1.00 82.81 66 VAL A O 1
ATOM 523 N N . GLU A 1 67 ? 12.291 6.044 -2.100 1.00 83.19 67 GLU A N 1
ATOM 524 C CA . GLU A 1 67 ? 12.690 7.038 -1.106 1.00 83.19 67 GLU A CA 1
ATOM 525 C C . GLU A 1 67 ? 11.548 8.017 -0.778 1.00 83.19 67 GLU A C 1
ATOM 527 O O . GLU A 1 67 ? 11.294 8.259 0.403 1.00 83.19 67 GLU A O 1
ATOM 532 N N . GLU A 1 68 ? 10.798 8.518 -1.771 1.00 81.62 68 GLU A N 1
ATOM 533 C CA . GLU A 1 68 ? 9.629 9.395 -1.558 1.00 81.62 68 GLU A CA 1
ATOM 534 C C . GLU A 1 68 ? 8.549 8.722 -0.692 1.00 81.62 68 GLU A C 1
ATOM 536 O O . GLU A 1 68 ? 7.900 9.375 0.129 1.00 81.62 68 GLU A O 1
ATOM 541 N N . HIS A 1 69 ? 8.367 7.409 -0.846 1.00 74.56 69 HIS A N 1
ATOM 542 C CA . HIS A 1 69 ? 7.341 6.639 -0.141 1.00 74.56 69 HIS A CA 1
ATOM 543 C C . HIS A 1 69 ? 7.878 5.760 0.993 1.00 74.56 69 HIS A C 1
ATOM 545 O O . HIS A 1 69 ? 7.130 4.959 1.556 1.00 74.56 69 HIS A O 1
ATOM 551 N N . SER A 1 70 ? 9.137 5.943 1.387 1.00 75.88 70 SER A N 1
ATOM 552 C CA . SER A 1 70 ? 9.801 5.193 2.464 1.00 75.88 70 SER A CA 1
ATOM 553 C C . SER A 1 70 ? 9.321 5.572 3.871 1.00 75.88 70 SER A C 1
ATOM 555 O O . SER A 1 70 ? 9.956 5.205 4.860 1.00 75.88 70 SER A O 1
ATOM 557 N N . GLN A 1 71 ? 8.207 6.303 3.988 1.00 74.25 71 GLN A N 1
ATOM 558 C CA . GLN A 1 71 ? 7.682 6.736 5.275 1.00 74.25 71 GLN A CA 1
ATOM 559 C C . GLN A 1 71 ? 7.305 5.516 6.121 1.00 74.25 71 GLN A C 1
ATOM 561 O O . GLN A 1 71 ? 6.264 4.884 5.939 1.00 74.25 71 GLN A O 1
ATOM 566 N N . GLU A 1 72 ? 8.186 5.196 7.063 1.00 69.81 72 GLU A N 1
ATOM 567 C CA . GLU A 1 72 ? 7.959 4.171 8.063 1.00 69.81 72 GLU A CA 1
ATOM 568 C C . GLU A 1 72 ? 6.831 4.659 8.975 1.00 69.81 72 GLU A C 1
ATOM 570 O O . GLU A 1 72 ? 6.957 5.681 9.652 1.00 69.81 72 GLU A O 1
ATOM 575 N N . LEU A 1 73 ? 5.694 3.961 8.945 1.00 71.38 73 LEU A N 1
ATOM 576 C CA . LEU A 1 73 ? 4.585 4.278 9.836 1.00 71.38 73 LEU A CA 1
ATOM 577 C C . LEU A 1 73 ? 5.03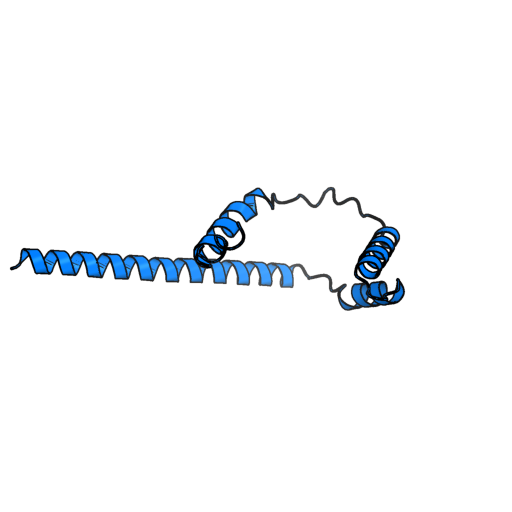0 4.027 11.273 1.00 71.38 73 LEU A C 1
ATOM 579 O O . LEU A 1 73 ? 5.455 2.923 11.625 1.00 71.38 73 LEU A O 1
ATOM 583 N N . SER A 1 74 ? 4.887 5.039 12.122 1.00 76.88 74 SER A N 1
ATOM 584 C CA . SER A 1 74 ? 5.099 4.858 13.550 1.00 76.88 74 SER A CA 1
ATOM 585 C C . SER A 1 74 ? 4.040 3.916 14.129 1.00 76.88 74 SER A C 1
ATOM 587 O O . SER A 1 74 ? 2.914 3.804 13.638 1.00 76.88 74 SER A O 1
ATOM 589 N N . THR A 1 75 ? 4.370 3.260 15.241 1.00 75.44 75 THR A N 1
ATOM 590 C CA . THR A 1 75 ? 3.410 2.444 16.003 1.00 75.44 75 THR A CA 1
ATOM 591 C C . THR A 1 75 ? 2.141 3.210 16.388 1.00 75.44 75 THR A C 1
ATOM 593 O O . THR A 1 75 ? 1.095 2.590 16.556 1.00 75.44 75 THR A O 1
ATOM 596 N N . GLU A 1 76 ? 2.219 4.537 16.525 1.00 75.75 76 GLU A N 1
ATOM 597 C CA . GLU A 1 76 ? 1.073 5.392 16.840 1.00 75.75 76 GLU A CA 1
ATOM 598 C C . GLU A 1 76 ? 0.174 5.611 15.614 1.00 75.75 76 GLU A C 1
ATOM 600 O O . GLU A 1 76 ? -1.029 5.386 15.711 1.00 75.75 76 GLU A O 1
ATOM 605 N N . GLU A 1 77 ? 0.744 5.907 14.441 1.00 78.81 77 GLU A N 1
ATOM 606 C CA . GLU A 1 77 ? -0.006 6.009 13.175 1.00 78.81 77 GLU A CA 1
ATOM 607 C C . GLU A 1 77 ? -0.654 4.671 12.782 1.00 78.81 77 GLU A C 1
ATOM 609 O O . GLU A 1 77 ? -1.796 4.630 12.317 1.00 78.81 77 GLU A O 1
ATOM 614 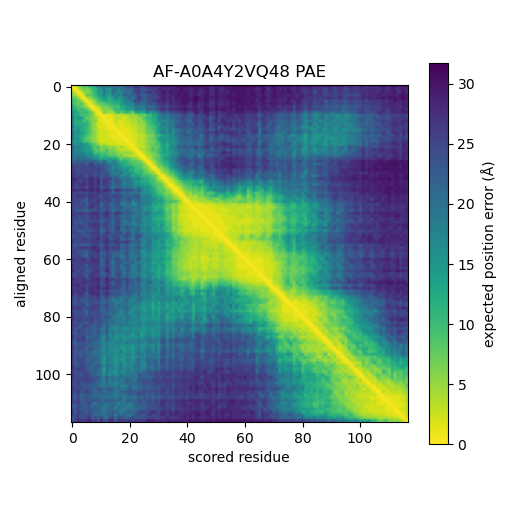N N . LEU A 1 78 ? 0.042 3.552 13.022 1.00 77.88 78 LEU A N 1
ATOM 615 C CA . LEU A 1 78 ? -0.503 2.213 12.796 1.00 77.88 78 LEU A CA 1
ATOM 616 C C . LEU A 1 78 ? -1.667 1.904 13.753 1.00 77.88 78 LEU A C 1
ATOM 618 O O . LEU A 1 78 ? -2.683 1.335 13.342 1.00 77.88 78 LEU A O 1
ATOM 622 N N . ALA A 1 79 ? -1.540 2.293 15.025 1.00 79.12 79 ALA A N 1
ATOM 623 C CA . ALA A 1 79 ? -2.607 2.140 16.009 1.00 79.12 79 ALA A CA 1
ATOM 624 C C . ALA A 1 79 ? -3.820 3.021 15.674 1.00 79.12 79 ALA A C 1
ATOM 626 O O . ALA A 1 79 ? -4.961 2.576 15.825 1.00 79.12 79 ALA A O 1
ATOM 627 N N . GLU A 1 80 ? -3.592 4.236 15.181 1.00 79.81 80 GLU A N 1
ATOM 628 C CA . GLU A 1 80 ? -4.642 5.167 14.772 1.00 79.81 80 GLU A CA 1
ATOM 629 C C . GLU A 1 80 ? -5.413 4.640 13.550 1.00 79.81 80 GLU A C 1
ATOM 631 O O . GLU A 1 80 ? -6.646 4.601 13.571 1.00 79.81 80 GLU A O 1
ATOM 636 N N . LEU A 1 81 ? -4.709 4.092 12.550 1.00 78.31 81 LEU A N 1
ATOM 637 C CA . LEU A 1 81 ? -5.309 3.378 11.413 1.00 78.31 81 LEU A CA 1
ATOM 638 C C . LEU A 1 81 ? -6.163 2.182 11.854 1.00 78.31 81 LEU A C 1
ATOM 640 O O . LEU A 1 81 ? -7.282 1.993 11.367 1.00 78.31 81 LEU A O 1
ATOM 644 N N . HIS A 1 82 ? -5.665 1.380 12.798 1.00 74.88 82 HIS A N 1
ATOM 645 C CA . HIS A 1 82 ? -6.410 0.242 13.337 1.00 74.88 82 HIS A CA 1
ATOM 646 C C . HIS A 1 82 ? -7.671 0.685 14.102 1.00 74.88 82 HIS A C 1
ATOM 648 O O . HIS A 1 82 ? -8.723 0.048 13.997 1.00 74.88 82 HIS A O 1
ATOM 654 N N . CYS A 1 83 ? -7.598 1.793 14.845 1.00 75.94 83 CYS A N 1
ATOM 655 C CA . CYS A 1 83 ? -8.756 2.375 15.526 1.00 75.94 83 CYS A CA 1
ATOM 656 C C . CYS A 1 83 ? -9.797 2.903 14.530 1.00 75.94 83 CYS A C 1
ATOM 658 O O . CYS A 1 83 ? -10.980 2.587 14.669 1.00 75.94 83 CYS A O 1
ATOM 660 N N . ALA A 1 84 ? -9.361 3.638 13.503 1.00 72.69 84 ALA A N 1
ATOM 661 C CA . ALA A 1 84 ? -10.235 4.158 12.455 1.00 72.69 84 ALA A CA 1
ATOM 662 C C . ALA A 1 84 ? -10.957 3.027 11.702 1.00 72.69 84 ALA A C 1
ATOM 664 O O . ALA A 1 84 ? -12.171 3.087 11.507 1.00 72.69 84 ALA A O 1
ATOM 665 N N . SER A 1 85 ? -10.242 1.946 11.370 1.00 70.56 85 SER A N 1
ATOM 666 C CA . SER A 1 85 ? -10.830 0.782 10.696 1.00 70.56 85 SER A CA 1
ATOM 667 C C . SER A 1 85 ? -11.860 0.053 11.567 1.00 70.56 85 SER A C 1
ATOM 669 O O . SER A 1 85 ? -12.938 -0.306 11.089 1.00 70.56 85 SER A O 1
ATOM 671 N N . GLN A 1 86 ? -11.582 -0.135 12.861 1.00 69.44 86 GLN A N 1
ATOM 672 C CA . GLN A 1 86 ? -12.555 -0.743 13.774 1.00 69.44 86 GLN A CA 1
ATOM 673 C C . GLN A 1 86 ? -13.796 0.131 13.971 1.00 69.44 86 GLN A C 1
ATOM 675 O O . GLN A 1 86 ? -14.906 -0.398 14.044 1.00 69.44 86 GLN A O 1
ATOM 680 N N . GLN A 1 87 ? -13.627 1.453 14.041 1.00 70.38 87 GLN A N 1
ATOM 681 C CA . GLN A 1 87 ? -14.744 2.383 14.168 1.00 70.38 87 GLN A CA 1
ATOM 682 C C . GLN A 1 87 ? -15.666 2.319 12.944 1.00 70.38 87 GLN A C 1
ATOM 684 O O . GLN A 1 87 ? -16.879 2.198 13.112 1.00 70.38 87 GLN A O 1
ATOM 689 N N . GLU A 1 88 ? -15.098 2.284 11.737 1.00 63.53 88 GLU A N 1
ATOM 690 C CA . GLU A 1 88 ? -15.847 2.120 10.484 1.00 63.53 88 GLU A CA 1
ATOM 691 C C . GLU A 1 88 ? -16.629 0.793 10.449 1.00 63.53 88 GLU A C 1
ATOM 693 O O . GLU A 1 88 ? -17.807 0.759 10.090 1.00 63.53 88 GLU A O 1
ATOM 698 N N . VAL A 1 89 ? -16.012 -0.311 10.890 1.00 60.59 89 VAL A N 1
ATOM 699 C CA . VAL A 1 89 ? -16.672 -1.629 10.952 1.00 60.59 89 VAL A CA 1
ATOM 700 C C . VAL A 1 89 ? -17.841 -1.640 11.942 1.00 60.59 89 VAL A C 1
ATOM 702 O O . VAL A 1 89 ? -18.876 -2.256 11.664 1.00 60.59 89 VAL A O 1
ATOM 705 N N . VAL A 1 90 ? -17.700 -0.974 13.092 1.00 67.06 90 VAL A N 1
ATOM 706 C CA . VAL A 1 90 ? -18.777 -0.860 14.088 1.00 67.06 90 VAL A CA 1
ATOM 707 C C . VAL A 1 90 ? -19.923 -0.008 13.550 1.00 67.06 90 VAL A C 1
ATOM 709 O O . VAL A 1 90 ? -21.080 -0.406 13.681 1.00 67.06 90 VAL A O 1
ATOM 712 N N . GLU A 1 91 ? -19.622 1.120 12.912 1.00 60.09 91 GLU A N 1
ATOM 713 C CA . GLU A 1 91 ? -20.638 2.017 12.358 1.00 60.09 91 GLU A CA 1
ATOM 714 C C . GLU A 1 91 ? -21.441 1.343 11.230 1.00 60.09 91 GLU A C 1
ATOM 716 O O . GLU A 1 91 ? -22.673 1.395 11.224 1.00 60.09 91 GLU A O 1
ATOM 721 N N . GLU A 1 92 ? -20.766 0.599 10.344 1.00 57.38 92 GLU A N 1
ATOM 722 C CA . GLU A 1 92 ? -21.416 -0.190 9.288 1.00 57.38 92 GLU A CA 1
ATOM 723 C C . GLU A 1 92 ? -22.327 -1.283 9.877 1.00 57.38 92 GLU A C 1
ATOM 725 O O . GLU A 1 92 ? -23.459 -1.471 9.425 1.00 57.38 92 GLU A O 1
ATOM 730 N N . SER A 1 93 ? -21.871 -1.962 10.937 1.00 63.75 93 SER A N 1
ATOM 731 C CA . SER A 1 93 ? -22.640 -3.021 11.607 1.00 63.75 93 SER A CA 1
ATOM 732 C C . SER A 1 93 ? -23.892 -2.492 12.315 1.00 63.75 93 SER A C 1
ATOM 734 O O . SER A 1 93 ? -24.907 -3.188 12.388 1.00 63.75 93 SER A O 1
ATOM 736 N N . LEU A 1 94 ? -23.825 -1.278 12.868 1.00 61.62 94 LEU A N 1
ATOM 737 C CA . LEU A 1 94 ? -24.962 -0.622 13.516 1.00 61.62 94 LEU A CA 1
ATOM 738 C C . LEU A 1 94 ? -25.991 -0.158 12.481 1.00 61.62 94 LEU A C 1
ATOM 740 O O . LEU A 1 94 ? -27.173 -0.454 12.637 1.00 61.62 94 LEU A O 1
ATOM 744 N N . SER A 1 95 ? -25.532 0.455 11.388 1.00 61.78 95 SER A N 1
ATOM 745 C CA . SER A 1 95 ? -26.386 0.874 10.271 1.00 61.78 95 SER A CA 1
ATOM 746 C C . SER A 1 95 ? -27.151 -0.306 9.650 1.00 61.78 95 SER A C 1
ATOM 748 O O . SER A 1 95 ? -28.369 -0.248 9.470 1.00 61.78 95 SER A O 1
ATOM 750 N N . GLU A 1 96 ? -26.471 -1.435 9.419 1.00 60.19 96 GLU A N 1
ATOM 751 C CA . GLU A 1 96 ? -27.102 -2.644 8.870 1.00 60.19 96 GLU A CA 1
ATOM 752 C C . GLU A 1 96 ? -28.129 -3.256 9.844 1.00 60.19 96 GLU A C 1
ATOM 754 O O . GLU A 1 96 ? -29.178 -3.768 9.437 1.00 60.19 96 GLU A O 1
ATOM 759 N N . LYS A 1 97 ? -27.874 -3.152 11.154 1.00 59.03 97 LYS A N 1
ATOM 760 C CA . LYS A 1 97 ? -28.793 -3.636 12.188 1.00 59.03 97 LYS A CA 1
ATOM 761 C C . LYS A 1 97 ? -30.036 -2.758 12.338 1.00 59.03 97 LYS A C 1
ATOM 763 O O . LYS A 1 97 ? -31.125 -3.301 12.538 1.00 59.03 97 LYS A O 1
ATOM 768 N N . ASP A 1 98 ? -29.900 -1.441 12.221 1.00 58.72 98 ASP A N 1
ATOM 769 C CA . ASP A 1 98 ? -31.032 -0.509 12.268 1.00 58.72 98 ASP A CA 1
ATOM 770 C C . ASP A 1 98 ? -31.962 -0.669 11.045 1.00 58.72 98 ASP A C 1
ATOM 772 O O . ASP A 1 98 ? -33.192 -0.641 11.189 1.00 58.72 98 ASP A O 1
ATOM 776 N N . GLU A 1 99 ? -31.420 -0.954 9.854 1.00 61.06 99 GLU A N 1
ATOM 777 C CA . GLU A 1 99 ? -32.221 -1.307 8.667 1.00 61.06 99 GLU A CA 1
ATOM 778 C C . GLU A 1 99 ? -32.988 -2.636 8.845 1.00 61.06 99 GLU A C 1
ATOM 780 O O . GLU A 1 99 ? -34.167 -2.731 8.490 1.00 61.06 99 GLU A O 1
ATOM 785 N N . GLU A 1 100 ? -32.382 -3.664 9.455 1.00 61.59 100 GLU A N 1
ATOM 786 C CA . GLU A 1 100 ? -33.073 -4.939 9.713 1.00 61.59 100 GLU A CA 1
ATOM 787 C C . GLU A 1 100 ? -34.204 -4.796 10.752 1.00 61.59 100 GLU A C 1
ATOM 789 O O . GLU A 1 100 ? -35.281 -5.394 10.607 1.00 61.59 100 GLU A O 1
ATOM 794 N N . VAL A 1 101 ? -33.982 -4.002 11.806 1.00 61.12 101 VAL A N 1
ATOM 795 C CA . VAL A 1 101 ? -34.974 -3.773 12.870 1.00 61.12 101 VAL A CA 1
ATOM 796 C C . VAL A 1 101 ? -36.178 -2.998 12.336 1.00 61.12 101 VAL A C 1
ATOM 798 O O . VAL A 1 101 ? -37.322 -3.387 12.596 1.00 61.12 101 VAL A O 1
ATOM 801 N N . THR A 1 102 ? -35.945 -1.952 11.542 1.00 66.94 102 THR A N 1
ATOM 802 C CA . THR A 1 102 ? -37.025 -1.151 10.944 1.00 66.94 102 THR A CA 1
ATOM 803 C C . THR A 1 102 ? -37.854 -1.964 9.945 1.00 66.94 102 THR A C 1
ATOM 805 O O . THR A 1 102 ? -39.087 -1.928 10.008 1.00 66.94 102 THR A O 1
ATOM 808 N N . ALA A 1 103 ? -37.217 -2.804 9.121 1.00 66.62 103 ALA A N 1
ATOM 809 C CA . ALA A 1 103 ? -37.910 -3.696 8.188 1.00 66.62 103 ALA A CA 1
ATOM 810 C C . ALA A 1 103 ? -38.785 -4.752 8.898 1.00 66.62 103 ALA A C 1
ATOM 812 O O . ALA A 1 103 ? -39.927 -5.008 8.495 1.00 66.62 103 ALA A O 1
ATOM 813 N N . LYS A 1 104 ? -38.289 -5.352 9.990 1.00 73.00 104 LYS A N 1
ATOM 814 C CA . LYS A 1 104 ? -39.062 -6.317 10.794 1.00 73.00 104 LYS A CA 1
ATOM 815 C C . LYS A 1 104 ? -40.259 -5.670 11.485 1.00 73.00 104 LYS A C 1
ATOM 817 O O . LYS A 1 104 ? -41.329 -6.282 11.546 1.00 73.00 104 LYS A O 1
ATOM 822 N N . GLN A 1 105 ? -40.096 -4.448 11.988 1.00 80.06 105 GLN A N 1
ATOM 823 C CA . GLN A 1 105 ? -41.170 -3.746 12.683 1.00 80.06 105 GLN A CA 1
ATOM 824 C C . GLN A 1 105 ? -42.315 -3.381 11.728 1.00 80.06 105 GLN A C 1
ATOM 826 O O . GLN A 1 105 ? -43.468 -3.688 12.028 1.00 80.06 105 GLN A O 1
ATOM 831 N N . GLN A 1 106 ? -42.000 -2.869 10.532 1.00 73.62 106 GLN A N 1
ATOM 832 C CA . GLN A 1 106 ? -43.011 -2.561 9.512 1.00 73.62 106 GLN A CA 1
ATOM 833 C C . GLN A 1 106 ? -43.796 -3.801 9.052 1.00 73.62 106 GLN A C 1
ATOM 835 O O . GLN A 1 106 ? -45.011 -3.730 8.869 1.00 73.62 106 GLN A O 1
ATOM 840 N N . SER A 1 107 ? -43.131 -4.953 8.913 1.00 77.00 107 SER A N 1
ATOM 841 C CA . SER A 1 107 ? -43.790 -6.227 8.585 1.00 77.00 107 SER A CA 1
ATOM 842 C C . SER A 1 107 ? -44.753 -6.687 9.691 1.00 77.00 107 SER A C 1
ATOM 844 O O . SER A 1 107 ? -45.890 -7.078 9.420 1.00 77.00 107 SER A O 1
ATOM 846 N N . SER A 1 108 ? -44.332 -6.576 10.955 1.00 82.19 108 SER A N 1
ATOM 847 C CA . SER A 1 108 ? -45.159 -6.919 12.120 1.00 82.19 108 SER A CA 1
ATOM 848 C C . SER A 1 108 ? -46.414 -6.048 12.213 1.00 82.19 108 SER A C 1
ATOM 850 O O . SER A 1 108 ? -47.513 -6.554 12.451 1.00 82.19 108 SER A O 1
ATOM 852 N N . ASP A 1 109 ? -46.271 -4.745 11.969 1.00 84.75 109 ASP A N 1
ATOM 853 C CA . ASP A 1 109 ? -47.390 -3.805 12.005 1.00 84.75 109 ASP A CA 1
ATOM 854 C C . ASP A 1 109 ? -48.378 -4.028 10.855 1.00 84.75 109 ASP A C 1
ATOM 856 O O . ASP A 1 109 ? -49.588 -3.998 11.086 1.00 84.75 109 ASP A O 1
ATOM 860 N N . ALA A 1 110 ? -47.890 -4.377 9.660 1.00 82.81 110 ALA A N 1
ATOM 861 C CA . ALA A 1 110 ? -48.738 -4.748 8.529 1.00 82.81 110 ALA A CA 1
ATOM 862 C C . ALA A 1 110 ? -49.570 -6.017 8.805 1.00 82.81 110 ALA A C 1
ATOM 864 O O . ALA A 1 110 ? -50.771 -6.048 8.537 1.00 82.81 110 ALA A O 1
ATOM 865 N N . ILE A 1 111 ? -48.970 -7.052 9.404 1.00 88.50 111 ILE A N 1
ATOM 866 C CA . ILE A 1 111 ? -49.687 -8.285 9.780 1.00 88.50 111 ILE A CA 1
ATOM 867 C C . ILE A 1 111 ? -50.745 -7.994 10.855 1.00 88.50 111 ILE A C 1
ATOM 869 O O . ILE A 1 111 ? -51.856 -8.527 10.812 1.00 88.50 111 ILE A O 1
ATOM 873 N N . ARG A 1 112 ? -50.420 -7.123 11.817 1.00 86.94 112 ARG A N 1
ATOM 874 C CA . ARG A 1 112 ? -51.329 -6.724 12.900 1.00 86.94 112 ARG A CA 1
ATOM 875 C C . ARG A 1 112 ? -52.549 -5.955 12.391 1.00 86.94 112 ARG A C 1
ATOM 877 O O . ARG A 1 112 ? -53.626 -6.115 12.957 1.00 86.94 112 ARG A O 1
ATOM 884 N N . GLU A 1 113 ? -52.382 -5.125 11.364 1.00 84.50 113 GLU A N 1
ATOM 885 C CA . GLU A 1 113 ? -53.475 -4.426 10.674 1.00 84.50 113 GLU A CA 1
ATOM 886 C C . GLU A 1 113 ? -54.389 -5.405 9.932 1.00 84.50 113 GLU A C 1
ATOM 888 O O . GLU A 1 113 ? -55.605 -5.355 10.103 1.00 84.50 113 GLU A O 1
ATOM 893 N N . MET A 1 114 ? -53.818 -6.360 9.190 1.00 85.88 114 M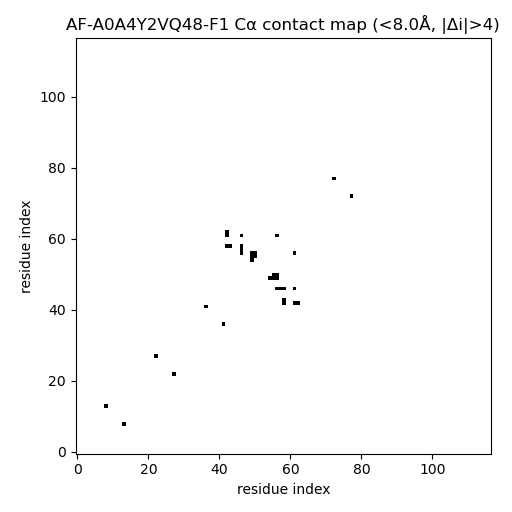ET A N 1
ATOM 894 C CA . MET A 1 114 ? -54.603 -7.352 8.444 1.00 85.88 114 MET A CA 1
ATOM 895 C C . MET A 1 114 ? -55.469 -8.246 9.339 1.00 85.88 114 MET A C 1
ATOM 897 O O . MET A 1 114 ? -56.546 -8.661 8.928 1.00 85.88 114 MET A O 1
ATOM 901 N N . LEU A 1 115 ? -55.016 -8.544 10.559 1.00 80.00 115 LEU A N 1
ATOM 902 C CA . LEU A 1 115 ? -55.763 -9.361 11.523 1.00 80.00 115 LEU A CA 1
ATOM 903 C C . LEU A 1 115 ? -56.874 -8.594 12.261 1.00 80.00 115 LEU A C 1
ATOM 905 O O . LEU A 1 115 ? -57.647 -9.211 12.992 1.00 80.00 115 LEU A O 1
ATOM 909 N N . LYS A 1 116 ? -56.935 -7.265 12.120 1.00 80.12 116 LYS A N 1
ATOM 910 C CA . LYS A 1 116 ? -57.985 -6.418 12.711 1.00 80.12 116 LYS A CA 1
ATOM 911 C C . LYS A 1 116 ? -59.144 -6.127 11.748 1.00 80.12 116 LYS A C 1
ATOM 913 O O . LYS A 1 116 ? -60.104 -5.489 12.181 1.00 80.12 116 LYS A O 1
ATOM 918 N N . ALA A 1 117 ? -59.033 -6.549 10.487 1.00 54.34 117 ALA A N 1
ATOM 919 C CA . ALA A 1 117 ? -60.046 -6.384 9.446 1.00 54.34 117 ALA A CA 1
ATOM 920 C C . ALA A 1 117 ? -61.087 -7.514 9.452 1.00 54.34 117 ALA A C 1
ATOM 922 O O . ALA A 1 117 ? -60.715 -8.669 9.763 1.00 54.34 117 ALA A O 1
#

Organism: Araneus ventricosus (NCBI:txid182803)